Protein AF-A0A258B9A3-F1 (afdb_monomer)

Sequence (37 aa):
MTLTELRYIVAVARERHFGRAADACFVSQPTLSVAIR

Mean predicted aligned error: 2.0 Å

Structure (mmCIF, N/CA/C/O backbone):
data_AF-A0A258B9A3-F1
#
_entry.id   AF-A0A258B9A3-F1
#
loop_
_atom_site.group_PDB
_atom_site.id
_atom_site.type_symbol
_atom_site.label_atom_id
_atom_site.label_alt_id
_atom_site.label_comp_id
_atom_site.label_asym_id
_atom_site.label_entity_id
_atom_site.label_seq_id
_atom_site.pdbx_PDB_ins_code
_atom_site.Cartn_x
_atom_site.Cartn_y
_atom_site.Cartn_z
_atom_site.occupancy
_atom_site.B_iso_or_equiv
_atom_site.auth_seq_id
_atom_site.auth_comp_id
_atom_site.auth_asym_id
_atom_site.auth_atom_id
_atom_site.pdbx_PDB_model_num
A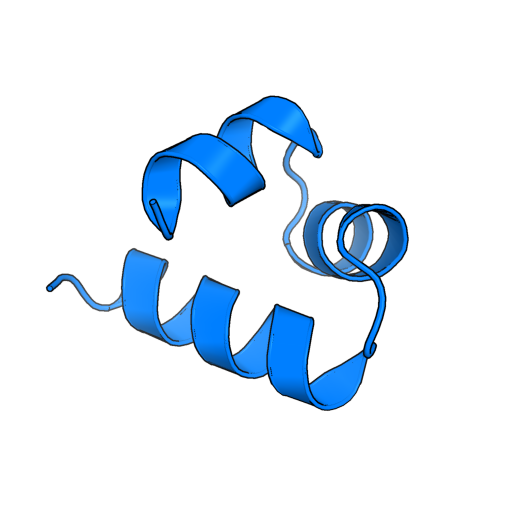TOM 1 N N . MET A 1 1 ? 2.474 10.530 11.746 1.00 74.94 1 MET A N 1
ATOM 2 C CA . MET A 1 1 ? 1.256 9.778 11.404 1.00 74.94 1 MET A CA 1
ATOM 3 C C . MET A 1 1 ? 0.265 10.687 10.688 1.00 74.94 1 MET A C 1
ATOM 5 O O . MET A 1 1 ? -0.364 11.525 11.324 1.00 74.94 1 MET A O 1
ATOM 9 N N . THR A 1 2 ? 0.191 10.578 9.364 1.00 94.19 2 THR A N 1
ATOM 10 C CA . THR A 1 2 ? -0.701 11.336 8.473 1.00 94.19 2 THR A CA 1
ATOM 11 C C . THR A 1 2 ? -1.930 10.504 8.087 1.00 94.19 2 THR A C 1
ATOM 13 O O . THR A 1 2 ? -1.947 9.282 8.247 1.00 94.19 2 THR A O 1
ATOM 16 N N . LEU A 1 3 ? -2.967 11.146 7.536 1.00 93.94 3 LEU A N 1
ATOM 17 C CA . LEU A 1 3 ? -4.155 10.438 7.037 1.00 93.94 3 LEU A CA 1
ATOM 18 C C . LEU A 1 3 ? -3.811 9.454 5.904 1.00 93.94 3 LEU A C 1
ATOM 20 O O . LEU A 1 3 ? -4.423 8.393 5.791 1.00 93.94 3 LEU A O 1
ATOM 24 N N . THR A 1 4 ? -2.799 9.779 5.098 1.00 93.75 4 THR A N 1
ATOM 25 C CA . THR A 1 4 ? -2.290 8.910 4.033 1.00 93.75 4 THR A CA 1
ATOM 26 C C . THR A 1 4 ? -1.645 7.646 4.602 1.00 93.75 4 THR A C 1
ATOM 28 O O . THR A 1 4 ? -1.950 6.550 4.138 1.00 93.75 4 THR A O 1
ATOM 31 N N . GLU A 1 5 ? -0.825 7.775 5.648 1.00 95.31 5 GLU A N 1
ATOM 32 C CA . GLU A 1 5 ? -0.199 6.631 6.332 1.00 95.31 5 GLU A CA 1
ATOM 33 C C . GLU A 1 5 ? -1.262 5.716 6.961 1.00 95.31 5 GLU A C 1
ATOM 35 O O . GLU A 1 5 ? -1.219 4.501 6.781 1.00 95.31 5 GLU A O 1
ATOM 40 N N . LEU A 1 6 ? -2.291 6.290 7.600 1.00 96.50 6 LEU A N 1
ATOM 41 C CA . LEU A 1 6 ? -3.439 5.529 8.113 1.00 96.50 6 LEU A CA 1
ATOM 42 C C . LEU A 1 6 ? -4.186 4.777 7.005 1.00 96.50 6 LEU A C 1
ATOM 44 O O . LEU A 1 6 ? -4.565 3.619 7.189 1.00 96.50 6 LEU A O 1
ATOM 48 N N . ARG A 1 7 ? -4.372 5.403 5.837 1.00 96.44 7 ARG A N 1
ATOM 49 C CA . ARG A 1 7 ? -5.006 4.753 4.682 1.00 96.44 7 ARG A CA 1
ATOM 50 C C . ARG A 1 7 ? -4.206 3.533 4.221 1.00 96.44 7 ARG A C 1
ATOM 52 O O . ARG A 1 7 ? -4.802 2.500 3.922 1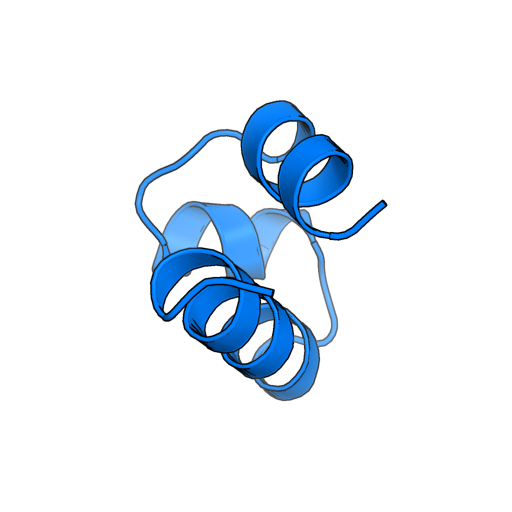.00 96.44 7 ARG A O 1
ATOM 59 N N . TYR A 1 8 ? -2.877 3.630 4.205 1.00 97.56 8 TYR A N 1
ATOM 60 C CA . TYR A 1 8 ? -1.996 2.519 3.843 1.00 97.56 8 TYR A CA 1
ATOM 61 C C . TYR A 1 8 ? -2.005 1.399 4.887 1.00 97.56 8 TYR A C 1
ATOM 63 O O . TYR A 1 8 ? -2.083 0.231 4.511 1.00 97.56 8 TYR A O 1
ATOM 71 N N . ILE A 1 9 ? -2.034 1.732 6.181 1.00 97.50 9 ILE A N 1
ATOM 72 C CA . ILE A 1 9 ? -2.188 0.745 7.265 1.00 97.50 9 ILE A CA 1
ATOM 73 C C . ILE A 1 9 ? -3.493 -0.042 7.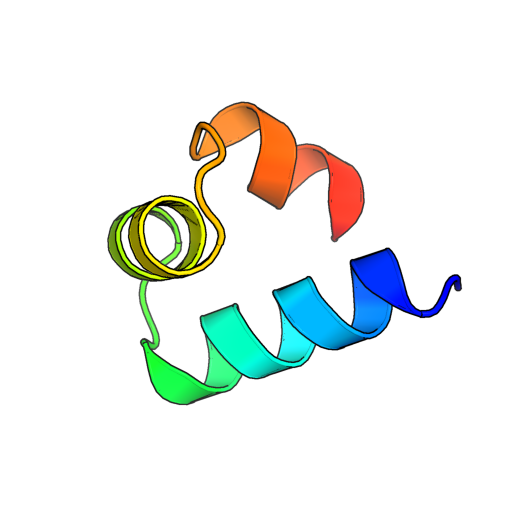094 1.00 97.50 9 ILE A C 1
ATOM 75 O O . ILE A 1 9 ? -3.491 -1.273 7.134 1.00 97.50 9 ILE A O 1
ATOM 79 N N . VAL A 1 10 ? -4.606 0.653 6.843 1.00 98.00 10 VAL A N 1
ATOM 80 C CA . VAL A 1 10 ? -5.912 0.013 6.616 1.00 98.00 10 VAL A CA 1
ATOM 81 C C . VAL A 1 10 ? -5.895 -0.866 5.362 1.00 98.00 10 VAL A C 1
ATOM 83 O O . VAL A 1 10 ? -6.453 -1.963 5.382 1.00 98.00 10 VAL A O 1
ATOM 86 N N . ALA A 1 11 ? -5.247 -0.425 4.281 1.00 98.06 11 ALA A N 1
ATOM 87 C CA . ALA A 1 11 ? -5.119 -1.216 3.058 1.00 98.06 11 ALA A CA 1
ATOM 88 C C . ALA A 1 11 ? -4.325 -2.512 3.288 1.00 98.06 11 ALA A C 1
ATOM 90 O O . ALA A 1 11 ? -4.767 -3.581 2.871 1.00 98.06 11 ALA A O 1
ATOM 91 N N . VAL A 1 12 ? -3.204 -2.451 4.016 1.00 98.00 12 VAL A N 1
ATOM 92 C CA . VAL A 1 12 ? -2.414 -3.644 4.367 1.00 98.00 12 VAL A CA 1
ATOM 93 C C . VAL A 1 12 ? -3.204 -4.587 5.268 1.00 98.00 12 VAL A C 1
ATOM 95 O O . VAL A 1 12 ? -3.195 -5.794 5.032 1.00 98.00 12 VAL A O 1
ATOM 98 N N . ALA A 1 13 ? -3.934 -4.059 6.253 1.00 98.06 13 ALA A N 1
ATOM 99 C CA . ALA A 1 13 ? -4.771 -4.871 7.133 1.00 98.06 13 ALA A CA 1
ATOM 100 C C . ALA A 1 13 ? -5.879 -5.620 6.366 1.00 98.06 13 ALA A C 1
ATOM 102 O O . ALA A 1 13 ? -6.168 -6.774 6.678 1.00 98.06 13 ALA A O 1
ATOM 103 N N . ARG A 1 14 ? -6.477 -4.989 5.345 1.00 98.25 14 ARG A N 1
ATOM 104 C CA . ARG A 1 14 ? -7.520 -5.598 4.500 1.00 98.25 14 ARG A CA 1
ATOM 105 C C . ARG A 1 14 ? -6.961 -6.639 3.537 1.00 98.25 14 ARG A C 1
ATOM 107 O O . ARG A 1 14 ? -7.472 -7.753 3.472 1.00 98.25 14 ARG A O 1
ATOM 114 N N . GLU A 1 15 ? -5.912 -6.285 2.804 1.00 98.12 15 GLU A N 1
ATOM 115 C CA . GLU A 1 15 ? -5.366 -7.144 1.751 1.00 98.12 15 GLU A CA 1
ATOM 116 C C . GLU A 1 15 ? -4.464 -8.256 2.298 1.00 98.12 15 GLU A C 1
ATOM 118 O O . GLU A 1 15 ? -4.271 -9.272 1.633 1.00 98.12 15 GLU A O 1
ATOM 123 N N . ARG A 1 16 ? -3.893 -8.076 3.501 1.00 96.94 16 ARG A N 1
ATOM 124 C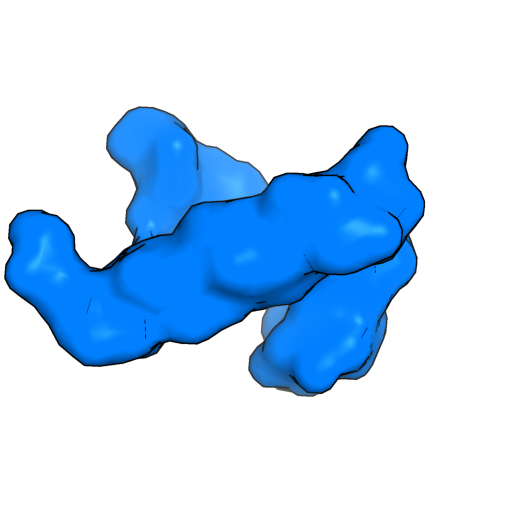 CA . ARG A 1 16 ? -2.901 -8.974 4.126 1.00 96.94 16 ARG A CA 1
ATOM 125 C C . ARG A 1 16 ? -1.696 -9.271 3.221 1.00 96.94 16 ARG A C 1
ATOM 127 O O . ARG A 1 16 ? -1.016 -10.279 3.387 1.00 96.94 16 ARG A O 1
ATOM 134 N N 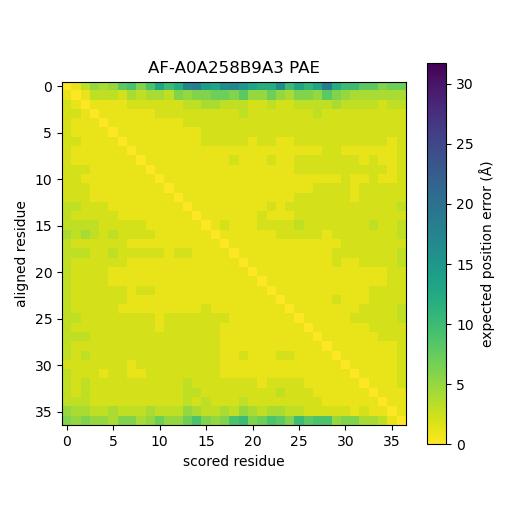. HIS A 1 17 ? -1.440 -8.390 2.253 1.00 97.19 17 HIS A N 1
ATOM 135 C CA . HIS A 1 17 ? -0.387 -8.523 1.256 1.00 97.19 17 HIS A CA 1
ATOM 136 C C . HIS A 1 17 ? 0.028 -7.140 0.738 1.00 97.19 17 HIS A C 1
ATOM 138 O O . HIS A 1 17 ? -0.785 -6.415 0.167 1.00 97.19 17 HIS A O 1
ATOM 144 N N . PHE A 1 18 ? 1.310 -6.786 0.877 1.00 97.00 18 PHE A N 1
ATOM 145 C CA . PHE A 1 18 ? 1.823 -5.449 0.540 1.00 97.00 18 PHE A CA 1
ATOM 146 C C . PHE A 1 18 ? 1.650 -5.072 -0.938 1.00 97.00 18 PHE A C 1
ATOM 148 O O . PHE A 1 18 ? 1.270 -3.944 -1.222 1.00 97.00 18 PHE A O 1
ATOM 155 N N . GLY A 1 19 ? 1.873 -6.010 -1.870 1.00 97.75 19 GLY A N 1
ATOM 156 C CA . GLY A 1 19 ? 1.639 -5.786 -3.308 1.00 97.75 19 GLY A CA 1
ATOM 157 C C . GLY A 1 19 ? 0.190 -5.388 -3.615 1.00 97.75 19 GLY A C 1
ATOM 158 O O . GLY A 1 19 ? -0.058 -4.275 -4.056 1.00 97.75 19 GLY A O 1
ATOM 159 N N . ARG A 1 20 ? -0.776 -6.243 -3.249 1.00 98.25 20 ARG A N 1
ATOM 160 C CA . ARG A 1 20 ? -2.213 -5.952 -3.381 1.00 98.25 20 ARG A CA 1
ATOM 161 C C . ARG A 1 20 ? -2.650 -4.663 -2.676 1.00 98.25 20 ARG A C 1
ATOM 163 O O . ARG A 1 20 ? -3.466 -3.923 -3.212 1.00 98.25 20 ARG A O 1
ATOM 170 N N . ALA A 1 21 ? -2.106 -4.376 -1.492 1.00 98.44 21 ALA A N 1
ATOM 171 C CA . ALA A 1 21 ? -2.395 -3.132 -0.778 1.00 98.44 21 ALA A CA 1
ATOM 172 C C . ALA A 1 21 ? -1.885 -1.896 -1.534 1.00 98.44 21 ALA A C 1
ATOM 174 O O . ALA A 1 21 ? -2.534 -0.849 -1.512 1.00 98.44 21 ALA A O 1
ATOM 175 N N . ALA A 1 22 ? -0.740 -2.018 -2.207 1.00 98.31 22 ALA A N 1
ATOM 176 C CA . ALA A 1 22 ? -0.157 -0.954 -3.010 1.00 98.31 22 ALA A CA 1
ATOM 177 C C . ALA A 1 22 ? -0.975 -0.714 -4.284 1.00 98.31 22 ALA A C 1
ATOM 179 O O . ALA A 1 22 ? -1.319 0.436 -4.563 1.00 98.31 22 ALA A O 1
ATOM 180 N N . ASP A 1 23 ? -1.408 -1.787 -4.954 1.00 98.31 23 ASP A N 1
ATOM 181 C CA . ASP A 1 23 ? -2.319 -1.720 -6.103 1.00 98.31 23 ASP A CA 1
ATOM 182 C C . ASP A 1 23 ? -3.642 -1.033 -5.721 1.00 98.31 23 ASP A C 1
ATOM 184 O O . ASP A 1 23 ? -4.073 -0.091 -6.385 1.00 98.31 23 ASP A O 1
ATOM 188 N N . ALA A 1 24 ? -4.241 -1.418 -4.587 1.00 97.94 24 ALA A N 1
ATOM 189 C CA . ALA A 1 24 ? -5.466 -0.806 -4.058 1.00 97.94 24 ALA A CA 1
ATOM 190 C C . ALA A 1 24 ? -5.297 0.676 -3.668 1.00 97.94 24 ALA A C 1
ATOM 192 O O . ALA A 1 24 ? -6.275 1.422 -3.579 1.00 97.94 24 ALA A O 1
ATOM 193 N N . CYS A 1 25 ? -4.060 1.111 -3.420 1.00 97.56 25 CYS A N 1
ATOM 194 C CA . CYS A 1 25 ? -3.720 2.489 -3.085 1.00 97.56 25 CYS A CA 1
ATOM 195 C C . CYS A 1 25 ? -3.176 3.298 -4.269 1.00 97.56 25 CYS A C 1
ATOM 197 O O . CYS A 1 25 ? -2.890 4.480 -4.067 1.00 97.56 25 CYS A O 1
ATOM 199 N N . PHE A 1 26 ? -3.071 2.704 -5.464 1.00 97.69 26 PHE A N 1
ATOM 200 C CA . PHE A 1 26 ? -2.496 3.305 -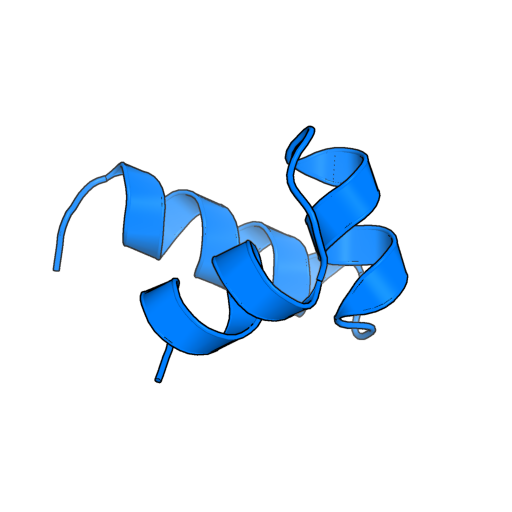6.673 1.00 97.69 26 PHE A CA 1
ATOM 201 C C . PHE A 1 26 ? -1.047 3.785 -6.491 1.00 97.69 26 PHE A C 1
ATOM 203 O O . PHE A 1 26 ? -0.660 4.848 -6.977 1.00 97.69 26 PHE A O 1
ATOM 210 N N . VAL A 1 27 ? -0.239 3.008 -5.769 1.00 97.75 27 VAL A N 1
ATOM 211 C CA . VAL A 1 27 ? 1.187 3.283 -5.538 1.00 97.75 27 VAL A CA 1
ATOM 212 C C . VAL A 1 27 ? 2.018 2.026 -5.760 1.00 97.75 27 VAL A C 1
ATOM 214 O O . VAL A 1 27 ? 1.499 0.915 -5.778 1.00 97.75 27 VAL A O 1
ATOM 217 N N . SER A 1 28 ? 3.335 2.185 -5.892 1.00 98.31 28 SER A N 1
ATOM 218 C CA . SER A 1 28 ? 4.235 1.031 -5.912 1.00 98.31 28 SER A CA 1
ATOM 219 C C . SER A 1 28 ? 4.345 0.388 -4.523 1.00 98.31 28 SER A C 1
ATOM 221 O O . SER A 1 28 ? 4.249 1.070 -3.497 1.00 98.31 28 SER A O 1
ATOM 223 N N . GLN A 1 29 ? 4.608 -0.920 -4.471 1.00 97.62 29 GLN A N 1
ATOM 224 C CA . GLN A 1 29 ? 4.852 -1.613 -3.203 1.00 97.62 29 GLN A CA 1
ATOM 225 C C . GLN A 1 29 ? 6.014 -1.000 -2.391 1.00 97.62 29 GLN A C 1
ATOM 227 O O . GLN A 1 29 ? 5.824 -0.810 -1.189 1.00 97.62 29 GLN A O 1
ATOM 232 N N . PRO A 1 30 ? 7.164 -0.608 -2.984 1.00 97.88 30 PRO A N 1
ATOM 233 C CA . PRO A 1 30 ? 8.209 0.116 -2.258 1.00 97.88 30 PRO A CA 1
ATOM 234 C C . PRO A 1 30 ? 7.737 1.447 -1.657 1.00 97.88 30 PRO A C 1
ATOM 236 O O . PRO A 1 30 ? 8.058 1.738 -0.506 1.00 97.88 30 PRO A O 1
ATOM 239 N N . THR A 1 31 ? 6.941 2.232 -2.395 1.00 97.12 31 THR A N 1
ATOM 240 C CA . THR A 1 31 ? 6.353 3.489 -1.896 1.00 97.12 31 THR A CA 1
ATOM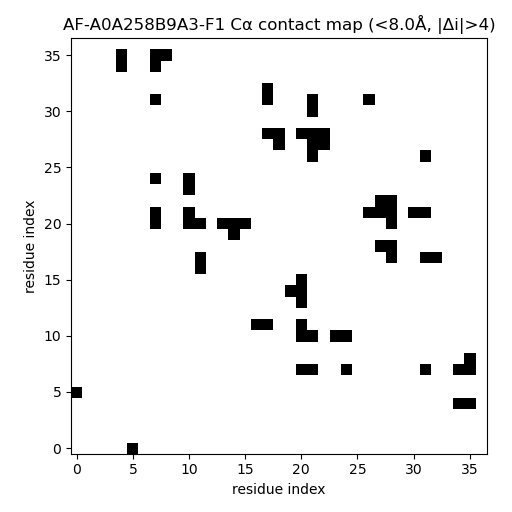 241 C C . THR A 1 31 ? 5.498 3.238 -0.661 1.00 97.12 31 THR A C 1
ATOM 243 O O . THR A 1 31 ? 5.650 3.926 0.348 1.00 97.12 31 THR A O 1
ATOM 246 N N . LEU A 1 32 ? 4.626 2.229 -0.727 1.00 97.31 32 LEU A N 1
ATOM 247 C CA . LEU A 1 32 ? 3.778 1.858 0.395 1.00 97.31 32 LEU A CA 1
ATOM 248 C C . LEU A 1 32 ? 4.628 1.378 1.579 1.00 97.31 32 LEU A C 1
ATOM 250 O O . LEU A 1 32 ? 4.455 1.879 2.678 1.00 97.31 32 LEU A O 1
ATOM 254 N N . SER A 1 33 ? 5.598 0.484 1.381 1.00 96.25 33 SER A N 1
ATOM 255 C CA . SER A 1 33 ? 6.425 -0.036 2.480 1.00 96.25 33 SER A CA 1
ATOM 256 C C . SER A 1 33 ? 7.279 1.021 3.181 1.00 96.25 33 SER A C 1
ATOM 258 O O . SER A 1 33 ? 7.515 0.884 4.375 1.00 96.25 33 SER A O 1
ATOM 260 N N . VAL A 1 34 ? 7.739 2.065 2.483 1.00 96.25 34 VAL A N 1
ATOM 261 C CA . VAL A 1 34 ? 8.454 3.187 3.119 1.00 96.25 34 VAL A CA 1
ATOM 262 C C . VAL A 1 34 ? 7.502 4.055 3.942 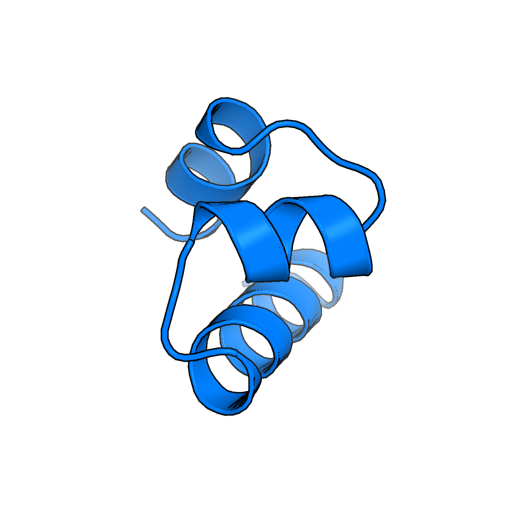1.00 96.25 34 VAL A C 1
ATOM 264 O O . VAL A 1 34 ? 7.876 4.501 5.019 1.00 96.25 34 VAL A O 1
ATOM 267 N N . ALA A 1 35 ? 6.273 4.264 3.468 1.00 94.00 35 ALA A N 1
ATOM 268 C CA . ALA A 1 35 ? 5.288 5.097 4.155 1.00 94.00 35 ALA A CA 1
ATOM 269 C C . AL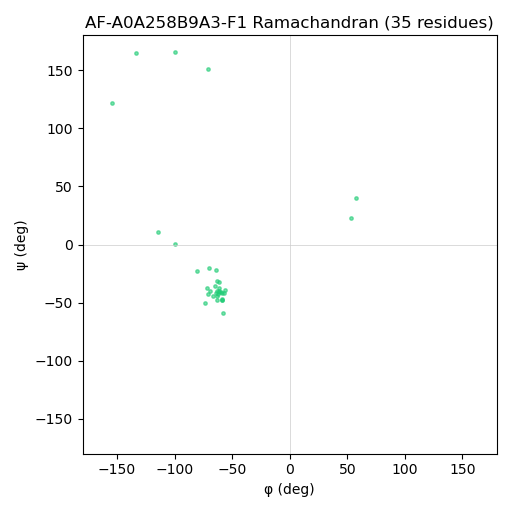A A 1 35 ? 4.739 4.476 5.454 1.00 94.00 35 ALA A C 1
ATOM 271 O O . ALA A 1 35 ? 4.193 5.197 6.280 1.00 94.00 35 ALA A O 1
ATOM 272 N N . ILE A 1 36 ? 4.856 3.157 5.634 1.00 92.00 36 ILE A N 1
ATOM 273 C CA . ILE A 1 36 ? 4.422 2.451 6.854 1.00 92.00 36 ILE A CA 1
ATOM 274 C C . ILE A 1 36 ? 5.604 1.831 7.620 1.00 92.00 36 ILE A C 1
ATOM 276 O O . ILE A 1 36 ? 5.390 0.991 8.493 1.00 92.00 36 ILE A O 1
ATOM 280 N N . ARG A 1 37 ? 6.842 2.179 7.248 1.00 84.31 37 ARG A N 1
ATOM 281 C CA . ARG A 1 37 ? 8.039 1.737 7.969 1.00 84.31 37 ARG A CA 1
ATOM 282 C C . ARG A 1 37 ? 8.096 2.350 9.363 1.00 84.31 37 ARG A C 1
ATOM 284 O O . ARG A 1 37 ? 7.772 3.550 9.489 1.00 84.31 37 ARG A O 1
#

pLDDT: mean 96.02, std 4.35, range [74.94, 98.44]

Secondary structure (DSSP, 8-state):
--HHHHHHHHHHHHHSSHHHHHHHTTS-HHHHHHHT-

Radius of gyration: 8.32 Å; Cα contacts (8 Å, |Δi|>4): 35; chains: 1; bounding box: 16×20×18 Å

Nearest PDB structures (foldseek):
  4pzj-assembly1_A-2  TM=9.773E-01  e=1.536E-01  Eggerthella lenta DSM 2243
  7dwo-assembly1_A  TM=9.867E-01  e=3.809E-01  Aliivibrio fischeri ES114
  1b9n-assembly1_B  TM=8.482E-01  e=1.487E+00  Escherichia coli
  1b9m-assembly1_B  TM=8.529E-01  e=2.057E+00  Escherichia coli
  6on0-assembly1_B  TM=7.848E-01  e=4.200E+00  Ravinvirus N15

Solvent-accessible surface area (backbone atoms only — not comparable to full-atom values): 2160 Å² total; per-residue (Å²): 140,52,74,65,40,52,52,51,52,53,33,32,68,73,57,74,34,62,59,62,21,11,59,76,65,78,46,52,43,68,61,48,54,62,61,71,102

Foldseek 3Di:
DDPLLVQLVVLCVVVVDLCSSQVVVVHHSVVSVVSND